Protein AF-A0A2H6MVQ4-F1 (afdb_monomer_lite)

Foldseek 3Di:
DCQVVVDPDRDPVVVCVVVVVVCVVPCPVVVVVVVVVVVVVVVVLVVVLVVLLVLLQVLLVVLLVVLVVVLVVLLPLDDDPDPVVLVVVVVVLVCCVPPVVVVSVVSLVVSVVSQVVSQVSCVVVVHDHDDHDPCSDNVNSVVSVVSSVVSNVVSVVSSVVSVD

Organism: NCBI:txid3147026

Secondary structure (DSSP, 8-state):
-HHHHS-SS--HHHHHHHHHHHHHHHTHHHHHHHHHHHHHHHHHHHHHHHHHHHHHHHHHHHHHHHHHHHHHHHH--PPPSSHHHHHHHHHHHHHIIIIIHHHHHHHHHHHHHHHHHHHHHHHHTTPPPP-PPTT-SHHHHHHHHHHHHHHHHHHHHHHHHH--

pLDDT: mean 84.38, std 9.06, range [50.84, 94.25]

Radius of gyration: 32.25 Å; chains: 1; bounding box: 61×27×100 Å

InterPro domains:
  IPR002017 Spectrin repeat [PF00435] (52-160)
  IPR036872 CH domain superfamily [G3DSA:1.10.418.10] (1-36)

Sequence (164 aa):
AEDIVGTARPDEKAIMTYVSSFYHAFSGAQKAETAANRICKMLAVNQENEQLMEDYEKLASDLLEWIRRTIPWLENRAPENTMQAMQQKLEDFRDYRRLHKPPKVQEKCQLEINFNTLQTKLRLSNRPAFMPSEGKMVSDINNAWSGLEQAEKGYEEWLLNDIR

Structure (mmCIF, N/CA/C/O backbone):
data_AF-A0A2H6MVQ4-F1
#
_entry.id   AF-A0A2H6MVQ4-F1
#
loop_
_atom_site.group_PDB
_atom_site.id
_atom_site.type_symbol
_atom_site.label_atom_id
_atom_site.label_alt_id
_atom_site.label_comp_id
_atom_site.label_asym_id
_atom_site.label_entity_id
_atom_site.label_seq_id
_atom_site.pdbx_PDB_ins_code
_atom_site.Cartn_x
_atom_site.Cartn_y
_atom_site.Cartn_z
_atom_site.occupancy
_atom_site.B_iso_or_equiv
_atom_site.auth_seq_id
_atom_site.auth_comp_id
_atom_site.auth_asym_id
_atom_site.auth_atom_id
_atom_site.pdbx_PDB_model_num
ATOM 1 N N . ALA A 1 1 ? 33.202 5.320 -59.888 1.00 55.53 1 ALA A N 1
ATOM 2 C CA . ALA A 1 1 ? 34.550 5.375 -59.279 1.00 55.53 1 ALA A CA 1
ATOM 3 C C . ALA A 1 1 ? 35.361 6.546 -59.835 1.00 55.53 1 ALA A C 1
ATOM 5 O O . ALA A 1 1 ? 36.023 7.219 -59.058 1.00 55.53 1 ALA A O 1
ATOM 6 N N . GLU A 1 2 ? 35.264 6.832 -61.138 1.00 50.84 2 GLU A N 1
ATOM 7 C CA . GLU A 1 2 ? 35.976 7.947 -61.786 1.00 50.84 2 GLU A CA 1
ATOM 8 C C . GLU A 1 2 ? 35.604 9.333 -61.228 1.00 50.84 2 GLU A C 1
ATOM 10 O O . GLU A 1 2 ? 36.494 10.146 -61.021 1.00 50.84 2 GLU A O 1
ATOM 15 N N . ASP A 1 3 ? 34.345 9.562 -60.839 1.00 56.78 3 ASP A N 1
ATOM 16 C CA . ASP A 1 3 ? 33.881 10.836 -60.248 1.00 56.78 3 ASP A CA 1
ATOM 17 C C . ASP A 1 3 ? 34.381 11.134 -58.820 1.00 56.78 3 ASP A C 1
ATOM 19 O O . ASP A 1 3 ? 34.200 12.244 -58.329 1.00 56.78 3 ASP A O 1
ATOM 23 N N . ILE A 1 4 ? 34.982 10.155 -58.132 1.00 58.06 4 ILE A N 1
ATOM 24 C CA . ILE A 1 4 ? 35.567 10.325 -56.785 1.00 58.06 4 ILE A CA 1
ATOM 25 C C . ILE A 1 4 ? 37.101 10.393 -56.862 1.00 58.06 4 ILE A C 1
ATOM 27 O O . ILE A 1 4 ? 37.739 10.984 -55.995 1.00 58.06 4 ILE A O 1
ATOM 31 N N . VAL A 1 5 ? 37.697 9.789 -57.897 1.00 59.06 5 VAL A N 1
ATOM 32 C CA . VAL A 1 5 ? 39.154 9.630 -58.055 1.00 59.06 5 VAL A CA 1
ATOM 33 C C . VAL A 1 5 ? 39.745 10.624 -59.071 1.00 59.06 5 VAL A C 1
ATOM 35 O O . VAL A 1 5 ? 40.923 10.955 -58.975 1.00 59.06 5 VAL A O 1
ATOM 38 N N . GLY A 1 6 ? 38.950 11.123 -60.025 1.00 59.56 6 GLY A N 1
ATOM 39 C CA . GLY A 1 6 ? 39.402 11.989 -61.126 1.00 59.56 6 GLY A CA 1
ATOM 40 C C . GLY A 1 6 ? 39.099 13.486 -60.978 1.00 59.56 6 GLY A C 1
ATOM 41 O O . GLY A 1 6 ? 39.541 14.280 -61.805 1.00 59.56 6 GLY A O 1
ATOM 42 N N . THR A 1 7 ? 38.366 13.904 -59.946 1.00 58.44 7 THR A N 1
ATOM 43 C CA . THR A 1 7 ? 37.946 15.298 -59.716 1.00 58.44 7 THR A CA 1
ATOM 44 C C . THR A 1 7 ? 38.678 15.898 -58.515 1.00 58.44 7 THR A C 1
ATOM 46 O O . THR A 1 7 ? 38.703 15.329 -57.429 1.00 58.44 7 THR A O 1
ATOM 49 N N . ALA A 1 8 ? 39.262 17.093 -58.678 1.00 60.09 8 ALA A N 1
ATOM 50 C CA . ALA A 1 8 ? 40.026 17.770 -57.618 1.00 60.09 8 ALA A CA 1
ATOM 51 C C . ALA A 1 8 ? 39.177 18.158 -56.385 1.00 60.09 8 ALA A C 1
ATOM 53 O O . ALA A 1 8 ? 39.720 18.411 -55.309 1.00 60.09 8 ALA A O 1
ATOM 54 N N . ARG A 1 9 ? 37.847 18.218 -56.542 1.00 65.94 9 ARG A N 1
ATOM 55 C CA . ARG A 1 9 ? 36.860 18.414 -55.474 1.00 65.94 9 ARG A CA 1
ATOM 56 C C . ARG A 1 9 ? 35.633 17.533 -55.740 1.00 65.94 9 ARG A C 1
ATOM 58 O O . ARG A 1 9 ? 34.732 17.976 -56.451 1.00 65.94 9 ARG A O 1
ATOM 65 N N . PRO A 1 10 ? 35.607 16.295 -55.232 1.00 70.56 10 PRO A N 1
ATOM 66 C CA . PRO A 1 10 ? 34.436 15.435 -55.347 1.00 70.56 10 PRO A CA 1
ATOM 67 C C . PRO A 1 10 ? 33.236 16.004 -54.569 1.00 70.56 10 PRO A C 1
ATOM 69 O O . PRO A 1 10 ? 33.410 16.707 -53.573 1.00 70.56 10 PRO A O 1
ATOM 72 N N . ASP A 1 11 ? 32.018 15.713 -55.040 1.00 80.88 11 ASP A N 1
ATOM 73 C CA . ASP A 1 11 ? 30.774 16.214 -54.439 1.00 80.88 11 ASP A CA 1
ATOM 74 C C . ASP A 1 11 ? 30.578 15.670 -53.014 1.00 80.88 11 ASP A C 1
ATOM 76 O O . ASP A 1 11 ? 30.519 14.461 -52.773 1.00 80.88 11 ASP A O 1
ATOM 80 N N . GLU A 1 12 ? 30.450 16.586 -52.057 1.00 78.62 12 GLU A N 1
ATOM 81 C CA . GLU A 1 12 ? 30.358 16.286 -50.628 1.00 78.62 12 GLU A CA 1
ATOM 82 C C . GLU A 1 12 ? 29.117 15.443 -50.303 1.00 78.62 12 GLU A C 1
ATOM 84 O O . GLU A 1 12 ? 29.179 14.541 -49.468 1.00 78.62 12 GLU A O 1
ATOM 89 N N . LYS A 1 13 ? 27.997 15.662 -51.008 1.00 80.12 13 LYS A N 1
ATOM 90 C CA . LYS A 1 13 ? 26.763 14.884 -50.807 1.00 80.12 13 LYS A CA 1
ATOM 91 C C . LYS A 1 13 ? 26.912 13.441 -51.286 1.00 80.12 13 LYS A C 1
ATOM 93 O O . LYS A 1 13 ? 26.459 12.525 -50.592 1.00 80.12 13 LYS A O 1
ATOM 98 N N . ALA A 1 14 ? 27.562 13.226 -52.429 1.00 77.00 14 ALA A N 1
ATOM 99 C CA . ALA A 1 14 ? 27.878 11.892 -52.931 1.00 77.00 14 ALA A CA 1
ATOM 100 C C . ALA A 1 14 ? 28.820 11.132 -51.979 1.00 77.00 14 ALA A C 1
ATOM 102 O O . ALA A 1 14 ? 28.555 9.972 -51.649 1.00 77.00 14 ALA A O 1
ATOM 103 N N . ILE A 1 15 ? 29.858 11.799 -51.456 1.00 81.44 15 ILE A N 1
ATOM 104 C CA . ILE A 1 15 ? 30.774 11.212 -50.463 1.00 81.44 15 ILE A CA 1
ATOM 105 C C . ILE A 1 15 ? 30.035 10.882 -49.162 1.00 81.44 15 ILE A C 1
ATOM 107 O O . ILE A 1 15 ? 30.135 9.757 -48.673 1.00 81.44 15 ILE A O 1
ATOM 111 N N . MET A 1 16 ? 29.250 11.816 -48.622 1.00 82.12 16 MET A N 1
ATOM 112 C CA . MET A 1 16 ? 28.501 11.621 -47.376 1.00 82.12 16 MET A CA 1
ATOM 113 C C . MET A 1 16 ? 27.498 10.472 -47.476 1.00 82.12 16 MET A C 1
ATOM 115 O O . MET A 1 16 ? 27.397 9.664 -46.556 1.00 82.12 16 MET A O 1
ATOM 119 N N . THR A 1 17 ? 26.792 10.353 -48.602 1.00 83.44 17 THR A N 1
ATOM 120 C CA . THR A 1 17 ? 25.827 9.266 -48.831 1.00 83.44 17 THR A CA 1
ATOM 121 C C . THR A 1 17 ? 26.525 7.908 -48.895 1.00 83.44 17 THR A C 1
ATOM 123 O O . THR A 1 17 ? 26.060 6.935 -48.294 1.00 83.44 17 THR A O 1
ATOM 126 N N . TYR A 1 18 ? 27.672 7.836 -49.573 1.00 81.75 18 TYR A N 1
ATOM 127 C CA . TYR A 1 18 ? 28.458 6.610 -49.684 1.00 81.75 18 TYR A CA 1
ATOM 128 C C . TYR A 1 18 ? 29.033 6.190 -48.323 1.00 81.75 18 TYR A C 1
ATOM 130 O O . TYR A 1 18 ? 28.803 5.068 -47.873 1.00 81.75 18 TYR A O 1
ATOM 138 N N . VAL A 1 19 ? 29.686 7.112 -47.608 1.00 82.88 19 VAL A N 1
ATOM 139 C CA . VAL A 1 19 ? 30.239 6.870 -46.263 1.00 82.88 19 VAL A CA 1
ATOM 140 C C . VAL A 1 19 ? 29.135 6.502 -45.263 1.00 82.88 19 VAL A C 1
ATOM 142 O O . VAL A 1 19 ? 29.306 5.573 -44.475 1.00 82.88 19 VAL A O 1
ATOM 145 N N . SER A 1 20 ? 27.971 7.157 -45.331 1.00 79.50 20 SER A N 1
ATOM 146 C CA . SER A 1 20 ? 26.799 6.836 -44.505 1.00 79.50 20 SER A CA 1
ATOM 147 C C . SER A 1 20 ? 26.250 5.435 -44.791 1.00 79.50 20 SER A C 1
ATOM 149 O O . SER A 1 20 ? 25.911 4.708 -43.857 1.00 79.50 20 SER A O 1
ATOM 151 N N . SER A 1 21 ? 26.240 5.007 -46.056 1.00 77.06 21 SER A N 1
ATOM 152 C CA . SER A 1 21 ? 25.810 3.659 -46.452 1.00 77.06 21 SER A CA 1
ATOM 153 C C . SER A 1 21 ? 26.736 2.579 -45.881 1.00 77.06 21 SER A C 1
ATOM 155 O O . SER A 1 21 ? 26.254 1.597 -45.314 1.00 77.06 21 SER A O 1
ATOM 157 N N . PHE A 1 22 ? 28.057 2.792 -45.927 1.00 76.75 22 PHE A N 1
ATOM 158 C CA . PHE A 1 22 ? 29.023 1.906 -45.265 1.00 76.75 22 PHE A CA 1
ATOM 159 C C . PHE A 1 22 ? 28.870 1.920 -43.744 1.00 76.75 22 PHE A C 1
ATOM 161 O O . PHE A 1 22 ? 28.856 0.859 -43.119 1.00 76.75 22 PHE A O 1
ATOM 168 N N . TYR A 1 23 ? 28.680 3.093 -43.135 1.00 79.69 23 TYR A N 1
ATOM 169 C CA . TYR A 1 23 ? 28.420 3.188 -41.700 1.00 79.69 23 TYR A CA 1
ATOM 170 C C . TYR A 1 23 ? 27.139 2.442 -41.315 1.00 79.69 23 TYR A C 1
ATOM 172 O O . TYR A 1 23 ? 27.118 1.739 -40.314 1.00 79.69 23 TYR A O 1
ATOM 180 N N . HIS A 1 24 ? 26.067 2.514 -42.103 1.00 78.69 24 HIS A N 1
ATOM 181 C CA . HIS A 1 24 ? 24.841 1.763 -41.843 1.00 78.69 24 HIS A CA 1
ATOM 182 C C . HIS A 1 24 ? 24.993 0.251 -42.028 1.00 78.69 24 HIS A C 1
ATOM 184 O O . HIS A 1 24 ? 24.382 -0.482 -41.249 1.00 78.69 24 HIS A O 1
ATOM 190 N N . ALA A 1 25 ? 25.819 -0.195 -42.979 1.00 73.25 25 ALA A N 1
ATOM 191 C CA . ALA A 1 25 ? 26.142 -1.605 -43.181 1.00 73.25 25 ALA A CA 1
ATOM 192 C C . ALA A 1 25 ? 26.990 -2.183 -42.030 1.00 73.25 25 ALA A C 1
ATOM 194 O O . ALA A 1 25 ? 26.740 -3.301 -41.587 1.00 73.25 25 ALA A O 1
ATOM 195 N N . PHE A 1 26 ? 27.942 -1.410 -41.492 1.00 72.12 26 PHE A N 1
ATOM 196 C CA . PHE A 1 26 ? 28.845 -1.866 -40.427 1.00 72.12 26 PHE A CA 1
ATOM 197 C C . PHE A 1 26 ? 28.363 -1.558 -38.998 1.00 72.12 26 PHE A C 1
ATOM 199 O O . PHE A 1 26 ? 28.704 -2.283 -38.067 1.00 72.12 26 PHE A O 1
ATOM 206 N N . SER A 1 27 ? 27.510 -0.547 -38.794 1.00 80.19 27 SER A N 1
ATOM 207 C CA . SER A 1 27 ? 26.928 -0.210 -37.477 1.00 80.19 27 SER A CA 1
ATOM 208 C C . SER A 1 27 ? 25.804 -1.151 -37.037 1.00 80.19 27 SER A C 1
ATOM 210 O O . SER A 1 27 ? 25.205 -0.925 -35.987 1.00 80.19 27 SER A O 1
ATOM 212 N N . GLY A 1 28 ? 25.504 -2.210 -37.799 1.00 76.44 28 GLY A N 1
ATOM 213 C CA . GLY A 1 28 ? 24.471 -3.192 -37.454 1.00 76.44 28 GLY A CA 1
ATOM 214 C C . GLY A 1 28 ? 24.646 -3.764 -36.043 1.00 76.44 28 GLY A C 1
ATOM 215 O O . GLY A 1 28 ? 23.686 -3.784 -35.275 1.00 76.44 28 GLY A O 1
ATOM 216 N N . ALA A 1 29 ? 25.881 -4.115 -35.664 1.00 76.19 29 ALA A N 1
ATOM 217 C CA . ALA A 1 29 ? 26.202 -4.596 -34.318 1.00 76.19 29 ALA A CA 1
ATOM 218 C C . ALA A 1 29 ? 25.943 -3.530 -33.235 1.00 76.19 29 ALA A C 1
ATOM 220 O O . ALA A 1 29 ? 25.274 -3.810 -32.245 1.00 76.19 29 ALA A O 1
ATOM 221 N N . GLN A 1 30 ? 26.374 -2.283 -33.457 1.00 81.69 30 GLN A N 1
ATOM 222 C CA . GLN A 1 30 ? 26.174 -1.174 -32.513 1.00 81.69 30 GLN A CA 1
ATOM 223 C C . GLN A 1 30 ? 24.690 -0.787 -32.363 1.00 81.69 30 GLN A C 1
ATOM 225 O O . GLN A 1 30 ? 24.217 -0.463 -31.269 1.00 81.69 30 GLN A O 1
ATOM 230 N N . LYS A 1 31 ? 23.922 -0.837 -33.459 1.00 82.88 31 LYS A N 1
ATOM 231 C CA . LYS A 1 31 ? 22.467 -0.624 -33.453 1.00 82.88 31 LYS A CA 1
ATOM 232 C C . LYS A 1 31 ? 21.753 -1.736 -32.684 1.00 82.88 31 LYS A C 1
ATOM 234 O O . LYS A 1 31 ? 20.880 -1.429 -31.873 1.00 82.88 31 LYS A O 1
ATOM 239 N N . ALA A 1 32 ? 22.139 -2.995 -32.907 1.00 83.75 32 ALA A N 1
ATOM 240 C CA . ALA A 1 32 ? 21.598 -4.144 -32.185 1.00 83.75 32 ALA A CA 1
ATOM 241 C 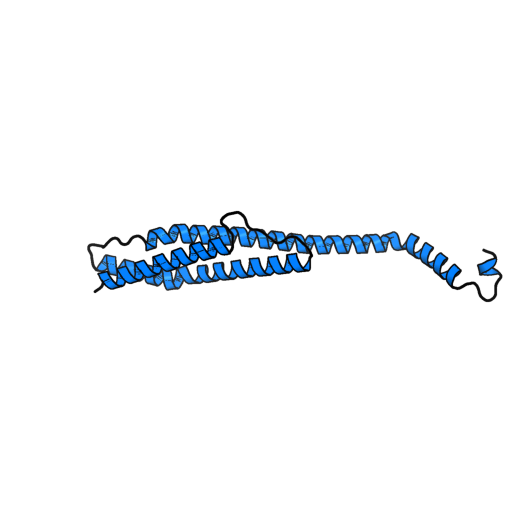C . ALA A 1 32 ? 21.898 -4.056 -30.682 1.00 83.75 32 ALA A C 1
ATOM 243 O O . ALA A 1 32 ? 20.992 -4.212 -29.869 1.00 83.75 32 ALA A O 1
ATOM 244 N N . GLU A 1 33 ? 23.128 -3.704 -30.308 1.00 86.25 33 GLU A N 1
ATOM 245 C CA . GLU A 1 33 ? 23.527 -3.495 -28.914 1.00 86.25 33 GLU A CA 1
ATOM 246 C C . GLU A 1 33 ? 22.734 -2.356 -28.252 1.00 86.25 33 GLU A C 1
ATOM 248 O O . GLU A 1 33 ? 22.209 -2.502 -27.149 1.00 86.25 33 GLU A O 1
ATOM 253 N N . THR A 1 34 ? 22.570 -1.223 -28.941 1.00 87.25 34 THR A N 1
ATOM 254 C CA . THR A 1 34 ? 21.785 -0.091 -28.422 1.00 87.25 34 THR A CA 1
ATOM 255 C C . THR A 1 34 ? 20.314 -0.467 -28.233 1.00 87.25 34 THR A C 1
ATOM 257 O O . THR A 1 34 ? 19.696 -0.073 -27.241 1.00 87.25 34 THR A O 1
ATOM 260 N N . ALA A 1 35 ? 19.742 -1.231 -29.167 1.00 87.00 35 ALA A N 1
ATOM 261 C CA . ALA A 1 35 ? 18.379 -1.738 -29.058 1.00 87.00 35 ALA A CA 1
ATOM 262 C C . ALA A 1 35 ? 18.235 -2.717 -27.882 1.00 87.00 35 ALA A C 1
ATOM 264 O O . ALA A 1 35 ? 17.329 -2.547 -27.068 1.00 87.00 35 ALA A O 1
ATOM 265 N N . ALA A 1 36 ? 19.164 -3.665 -27.731 1.00 89.38 36 ALA A N 1
ATOM 266 C CA . ALA A 1 36 ? 19.192 -4.603 -26.611 1.00 89.38 36 ALA A CA 1
ATOM 267 C C . ALA A 1 36 ? 19.280 -3.870 -25.263 1.00 89.38 36 ALA A C 1
ATOM 269 O O . ALA A 1 36 ? 18.473 -4.114 -24.370 1.00 89.38 36 ALA A O 1
ATOM 270 N N . ASN A 1 37 ? 20.169 -2.880 -25.143 1.00 91.31 37 ASN A N 1
ATOM 271 C CA . ASN A 1 37 ? 20.300 -2.063 -23.936 1.00 91.31 37 ASN A CA 1
ATOM 272 C C . ASN A 1 37 ? 19.019 -1.285 -23.599 1.00 91.31 37 ASN A C 1
ATOM 274 O O . ASN A 1 37 ? 18.676 -1.127 -22.426 1.00 91.31 37 ASN A O 1
ATOM 278 N N . ARG A 1 38 ? 18.288 -0.796 -24.609 1.00 90.75 38 ARG A N 1
ATOM 279 C CA . ARG A 1 38 ? 16.981 -0.151 -24.401 1.00 90.75 38 ARG A CA 1
ATOM 280 C C . ARG A 1 38 ? 15.938 -1.145 -23.897 1.00 90.75 38 ARG A C 1
ATOM 282 O O . ARG A 1 38 ? 15.216 -0.814 -22.959 1.00 90.75 38 ARG A O 1
ATOM 289 N N . ILE A 1 39 ? 15.895 -2.345 -24.474 1.00 89.81 39 ILE A N 1
ATOM 290 C CA . ILE A 1 39 ? 14.988 -3.418 -24.047 1.00 89.81 39 ILE A CA 1
ATOM 291 C C . ILE A 1 39 ? 15.277 -3.808 -22.595 1.00 89.81 39 ILE A C 1
ATOM 293 O O . ILE A 1 39 ? 14.356 -3.803 -21.784 1.00 89.81 39 ILE A O 1
ATOM 297 N N . CYS A 1 40 ? 16.541 -4.046 -22.231 1.00 91.19 40 CYS A N 1
ATOM 298 C CA . CYS A 1 40 ? 16.922 -4.398 -20.861 1.00 91.19 40 CYS A CA 1
ATOM 299 C C . CYS A 1 40 ? 16.498 -3.329 -19.843 1.00 91.19 40 CYS A C 1
ATOM 301 O O . CYS A 1 40 ? 15.955 -3.660 -18.792 1.00 91.19 40 CYS A O 1
ATOM 303 N N . LYS A 1 41 ? 16.682 -2.040 -20.162 1.00 88.75 41 LYS A N 1
ATOM 304 C CA . LYS A 1 41 ? 16.235 -0.940 -19.288 1.00 88.75 41 LYS A CA 1
ATOM 305 C C . LYS A 1 41 ? 14.717 -0.909 -19.126 1.00 88.75 41 LYS A C 1
ATOM 307 O O . LYS A 1 41 ? 14.226 -0.715 -18.019 1.00 88.75 41 LYS A O 1
ATOM 312 N N . MET A 1 42 ? 13.971 -1.097 -20.216 1.00 85.50 42 MET A N 1
ATOM 313 C CA . MET A 1 42 ? 12.509 -1.146 -20.154 1.00 85.50 42 MET A CA 1
ATOM 314 C C . MET A 1 42 ? 12.002 -2.354 -19.366 1.00 85.50 42 MET A C 1
ATOM 316 O O . MET A 1 42 ? 11.026 -2.222 -18.631 1.00 85.50 42 MET A O 1
ATOM 320 N N . LEU A 1 43 ? 12.666 -3.503 -19.501 1.00 88.25 43 LEU A N 1
ATOM 321 C CA . LEU A 1 43 ? 12.339 -4.713 -18.755 1.00 88.25 43 LEU A CA 1
ATOM 322 C C . LEU A 1 43 ? 12.555 -4.508 -17.252 1.00 88.25 43 LEU A C 1
ATOM 324 O O . LEU A 1 43 ? 11.659 -4.816 -16.475 1.00 88.25 43 LEU A O 1
ATOM 328 N N . ALA A 1 44 ? 13.682 -3.910 -16.851 1.00 88.94 44 ALA A N 1
ATOM 329 C CA . ALA A 1 44 ? 13.964 -3.613 -15.446 1.00 88.94 44 ALA A CA 1
ATOM 330 C C . ALA A 1 44 ? 12.881 -2.720 -14.816 1.00 88.94 44 ALA A C 1
ATOM 332 O O . ALA A 1 44 ? 12.346 -3.040 -13.759 1.00 88.94 44 ALA A O 1
ATOM 333 N N . VAL A 1 45 ? 12.480 -1.644 -15.506 1.00 87.25 45 VAL A N 1
ATOM 334 C CA . VAL A 1 45 ? 11.393 -0.762 -15.041 1.00 87.25 45 VAL A CA 1
ATOM 335 C C . VAL A 1 45 ? 10.061 -1.509 -14.943 1.00 87.25 45 VAL A C 1
ATOM 337 O O . VAL A 1 45 ? 9.275 -1.263 -14.031 1.00 87.25 45 VAL A O 1
ATOM 340 N N . ASN A 1 46 ? 9.779 -2.417 -15.879 1.00 86.12 46 ASN A N 1
ATOM 341 C CA . ASN A 1 46 ? 8.556 -3.210 -15.836 1.00 86.12 46 ASN A CA 1
ATOM 342 C C . ASN A 1 46 ? 8.546 -4.159 -14.635 1.00 86.12 46 ASN A C 1
ATOM 344 O O . ASN A 1 46 ? 7.520 -4.247 -13.969 1.00 86.12 46 ASN A O 1
ATOM 348 N N . GLN A 1 47 ? 9.670 -4.809 -14.351 1.00 89.31 47 GLN A N 1
ATOM 349 C CA . GLN A 1 47 ? 9.807 -5.716 -13.219 1.00 89.31 47 GLN A CA 1
ATOM 350 C C . GLN A 1 47 ? 9.671 -4.976 -11.881 1.00 89.31 47 GLN A C 1
ATOM 352 O O . GLN A 1 47 ? 8.989 -5.450 -10.979 1.00 89.31 47 GLN A O 1
ATOM 357 N N . GLU A 1 48 ? 10.235 -3.768 -11.763 1.00 89.25 48 GLU A N 1
ATOM 358 C CA . GLU A 1 48 ? 10.005 -2.910 -10.593 1.00 89.25 48 GLU A CA 1
ATOM 359 C C . GLU A 1 48 ? 8.529 -2.540 -10.415 1.00 89.25 48 GLU A C 1
ATOM 361 O O . GLU A 1 48 ? 8.036 -2.477 -9.291 1.00 89.25 48 GLU A O 1
ATOM 366 N N . ASN A 1 49 ? 7.820 -2.257 -11.512 1.00 88.12 49 ASN A N 1
ATOM 367 C CA . ASN A 1 49 ? 6.395 -1.944 -11.441 1.00 88.12 49 ASN A CA 1
ATOM 368 C C . ASN A 1 49 ? 5.587 -3.168 -10.996 1.00 88.12 49 ASN A C 1
ATOM 370 O O . ASN A 1 49 ? 4.701 -3.018 -10.166 1.00 88.12 49 ASN A O 1
ATOM 374 N N . GLU A 1 50 ? 5.906 -4.359 -11.501 1.00 88.88 50 GLU A N 1
ATOM 375 C CA . GLU A 1 50 ? 5.264 -5.609 -11.075 1.00 88.88 50 GLU A CA 1
ATOM 376 C C . GLU A 1 50 ? 5.482 -5.863 -9.580 1.00 88.88 50 GLU A C 1
ATOM 378 O O . GLU A 1 50 ? 4.513 -6.094 -8.861 1.00 88.88 50 GLU A O 1
ATOM 383 N N . GLN A 1 51 ? 6.708 -5.682 -9.078 1.00 90.56 51 GLN A N 1
ATOM 384 C CA . GLN A 1 51 ? 6.988 -5.797 -7.645 1.00 90.56 51 GLN A CA 1
ATOM 385 C C . GLN A 1 51 ? 6.171 -4.797 -6.815 1.00 90.56 51 GLN A C 1
ATOM 387 O O . GLN A 1 51 ? 5.571 -5.160 -5.809 1.00 90.56 51 GLN A O 1
ATOM 392 N N . LEU A 1 52 ? 6.103 -3.535 -7.247 1.00 89.00 52 LEU A N 1
ATOM 393 C CA . LEU A 1 52 ? 5.308 -2.512 -6.562 1.00 89.00 52 LEU A CA 1
ATOM 394 C C . LEU A 1 52 ? 3.803 -2.827 -6.581 1.00 89.00 52 LEU A C 1
ATOM 396 O O . LEU A 1 52 ? 3.100 -2.489 -5.627 1.00 89.00 52 LEU A O 1
ATOM 400 N N . MET A 1 53 ? 3.302 -3.457 -7.649 1.00 88.50 53 MET A N 1
ATOM 401 C CA . MET A 1 53 ? 1.915 -3.925 -7.734 1.00 88.50 53 MET A CA 1
ATOM 402 C C . MET A 1 53 ? 1.657 -5.058 -6.737 1.00 88.50 53 MET A C 1
ATOM 404 O O . MET A 1 53 ? 0.657 -5.012 -6.022 1.00 88.50 53 MET A O 1
ATOM 408 N N . GLU A 1 54 ? 2.559 -6.037 -6.649 1.00 90.69 54 GLU A N 1
ATOM 409 C CA . GLU A 1 54 ? 2.472 -7.138 -5.682 1.00 90.69 54 GLU A CA 1
ATOM 410 C C . GLU A 1 54 ? 2.544 -6.639 -4.234 1.00 90.69 54 GLU A C 1
ATOM 412 O O . GLU A 1 54 ? 1.728 -7.034 -3.398 1.00 90.69 54 GLU A O 1
ATOM 417 N N . ASP A 1 55 ? 3.467 -5.722 -3.940 1.00 90.81 55 ASP A N 1
ATOM 418 C CA . ASP A 1 55 ? 3.609 -5.123 -2.613 1.00 90.81 55 ASP A CA 1
ATOM 419 C C . ASP A 1 55 ? 2.340 -4.355 -2.219 1.00 90.81 55 ASP A C 1
ATOM 421 O O . ASP A 1 55 ? 1.870 -4.469 -1.085 1.00 90.81 55 ASP A O 1
ATOM 425 N N . TYR A 1 56 ? 1.749 -3.602 -3.156 1.00 90.75 56 TYR A N 1
ATOM 426 C CA . TYR A 1 56 ? 0.464 -2.933 -2.948 1.00 90.75 56 TYR A CA 1
ATOM 427 C C . TYR A 1 56 ? -0.653 -3.945 -2.659 1.00 90.75 56 TYR A C 1
ATOM 429 O O . TYR A 1 56 ? -1.381 -3.795 -1.680 1.00 90.75 56 TYR A O 1
ATOM 437 N N . GLU A 1 57 ? -0.789 -4.981 -3.489 1.00 89.69 57 GLU A N 1
ATOM 438 C CA . GLU A 1 57 ? -1.811 -6.028 -3.362 1.00 89.69 57 GLU A CA 1
ATOM 439 C C . GLU A 1 57 ? -1.732 -6.747 -2.012 1.00 89.69 57 GLU A C 1
ATOM 441 O O . GLU A 1 57 ? -2.760 -6.992 -1.368 1.00 89.69 57 GLU A O 1
ATOM 446 N N . LYS A 1 58 ? -0.513 -7.071 -1.576 1.00 91.56 58 LYS A N 1
ATOM 447 C CA . LYS A 1 58 ? -0.251 -7.743 -0.306 1.00 91.56 58 LYS A CA 1
ATOM 448 C C . LYS A 1 58 ? -0.582 -6.841 0.878 1.00 91.56 58 LYS A C 1
ATOM 450 O O . LYS A 1 58 ? -1.395 -7.227 1.713 1.00 91.56 58 LYS A O 1
ATOM 455 N N . LEU A 1 59 ? -0.045 -5.617 0.900 1.00 92.31 59 LEU A N 1
ATOM 456 C CA . LEU A 1 59 ? -0.332 -4.639 1.955 1.00 92.31 59 LEU A CA 1
ATOM 457 C C . LEU A 1 59 ? -1.829 -4.325 2.051 1.00 92.31 59 LEU A C 1
ATOM 459 O O . LEU A 1 59 ? -2.372 -4.255 3.151 1.00 92.31 59 LEU A O 1
ATOM 463 N N . ALA A 1 60 ? -2.512 -4.178 0.912 1.00 91.94 60 ALA A N 1
ATOM 464 C CA . ALA A 1 60 ? -3.953 -3.953 0.871 1.00 91.94 60 ALA A CA 1
ATOM 465 C C . ALA A 1 60 ? -4.717 -5.107 1.525 1.00 91.94 60 ALA A C 1
ATOM 467 O O . ALA A 1 60 ? -5.621 -4.879 2.327 1.00 91.94 60 ALA A O 1
ATOM 468 N N . SER A 1 61 ? -4.347 -6.344 1.187 1.00 92.50 61 SER A N 1
ATOM 469 C CA . SER A 1 61 ? -5.008 -7.548 1.699 1.00 92.50 61 SER A CA 1
ATOM 470 C C . SER A 1 61 ? -4.807 -7.687 3.207 1.00 92.50 61 SER A C 1
ATOM 472 O O . SER A 1 61 ? -5.790 -7.823 3.933 1.00 92.50 61 SER A O 1
ATOM 474 N N . ASP A 1 62 ? -3.564 -7.553 3.674 1.00 93.25 62 ASP A N 1
ATOM 475 C CA . ASP A 1 62 ? -3.204 -7.662 5.091 1.00 93.25 62 ASP A CA 1
ATOM 476 C C . ASP A 1 62 ? -3.894 -6.573 5.933 1.00 93.25 62 ASP A C 1
ATOM 478 O O . ASP A 1 62 ? -4.406 -6.839 7.027 1.00 93.25 62 ASP A O 1
ATOM 482 N N . LEU A 1 63 ? -3.953 -5.339 5.417 1.00 93.06 63 LEU A N 1
ATOM 483 C CA . LEU A 1 63 ? -4.609 -4.218 6.087 1.00 93.06 63 LEU A CA 1
ATOM 484 C C . LEU A 1 63 ? -6.128 -4.418 6.163 1.00 93.06 63 LEU A C 1
ATOM 486 O O . LEU A 1 63 ? -6.718 -4.241 7.229 1.00 93.06 63 LEU A O 1
ATOM 490 N N . LEU A 1 64 ? -6.767 -4.813 5.058 1.00 92.25 64 LEU A N 1
ATOM 491 C CA . LEU A 1 64 ? -8.209 -5.069 5.017 1.00 92.25 64 LEU A CA 1
ATOM 492 C C . LEU A 1 64 ? -8.607 -6.249 5.908 1.00 92.25 64 LEU A C 1
ATOM 494 O O . LEU A 1 64 ? -9.627 -6.176 6.594 1.00 92.25 64 LEU A O 1
ATOM 498 N N . GLU A 1 65 ? -7.815 -7.320 5.933 1.00 93.38 65 GLU A N 1
ATOM 499 C CA . GLU A 1 65 ? -8.039 -8.457 6.827 1.00 93.38 65 GLU A CA 1
ATOM 500 C C . GLU A 1 65 ? -7.931 -8.033 8.296 1.00 93.38 65 GLU A C 1
ATOM 502 O O . GLU A 1 65 ? -8.808 -8.348 9.108 1.00 93.38 65 GLU A O 1
ATOM 507 N N . TRP A 1 66 ? -6.906 -7.247 8.636 1.00 94.25 66 TRP A N 1
ATOM 508 C CA . TRP A 1 66 ? -6.747 -6.714 9.983 1.00 94.25 66 TRP A CA 1
ATOM 509 C C . TRP A 1 66 ? -7.919 -5.818 10.399 1.00 94.25 66 TRP A C 1
ATOM 511 O O . TRP A 1 66 ? -8.436 -5.980 11.507 1.00 94.25 66 TRP A O 1
ATOM 521 N N . ILE A 1 67 ? -8.390 -4.926 9.519 1.00 91.94 67 ILE A N 1
ATOM 522 C CA . ILE A 1 67 ? -9.574 -4.091 9.776 1.00 91.94 67 ILE A CA 1
ATOM 523 C C . ILE A 1 67 ? -10.800 -4.978 10.030 1.00 91.94 67 ILE A C 1
ATOM 525 O O . ILE A 1 67 ? -11.474 -4.818 11.048 1.00 91.94 67 ILE A O 1
ATOM 529 N N . ARG A 1 68 ? -11.060 -5.961 9.155 1.00 91.50 68 ARG A N 1
ATOM 530 C CA . ARG A 1 68 ? -12.202 -6.886 9.278 1.00 91.50 68 ARG A CA 1
ATOM 531 C C . ARG A 1 68 ? -12.178 -7.690 10.576 1.00 91.50 68 ARG A C 1
ATOM 533 O O . ARG A 1 68 ? -13.239 -7.980 11.117 1.00 91.50 68 ARG A O 1
ATOM 540 N N . ARG A 1 69 ? -10.995 -8.040 11.087 1.00 92.19 69 ARG A N 1
ATOM 541 C CA . ARG A 1 69 ? -10.839 -8.734 12.375 1.00 92.19 69 ARG A CA 1
ATOM 542 C C . ARG A 1 69 ? -10.993 -7.799 13.577 1.00 92.19 69 ARG A C 1
ATOM 544 O O . ARG A 1 69 ? -11.460 -8.230 14.627 1.00 92.19 69 ARG A O 1
ATOM 551 N N . THR A 1 70 ? -10.587 -6.540 13.436 1.00 89.88 70 THR A N 1
ATOM 552 C CA . THR A 1 70 ? -10.556 -5.567 14.538 1.00 89.88 70 THR A CA 1
ATOM 553 C C . THR A 1 70 ? -11.924 -4.928 14.785 1.00 89.88 70 THR A C 1
ATOM 555 O O . THR A 1 70 ? -12.280 -4.710 15.940 1.00 89.88 70 THR A O 1
ATOM 558 N N . ILE A 1 71 ? -12.728 -4.693 13.739 1.00 90.94 71 ILE A N 1
ATOM 559 C CA . ILE A 1 71 ? -14.074 -4.105 13.878 1.00 90.94 71 ILE A CA 1
ATOM 560 C C . ILE A 1 71 ? -14.960 -4.906 14.854 1.00 90.94 71 ILE A C 1
ATOM 562 O O . ILE A 1 71 ? -15.426 -4.305 15.817 1.00 90.94 71 ILE A O 1
ATOM 566 N N . PRO A 1 72 ? -15.134 -6.240 14.729 1.00 90.56 72 PRO A N 1
ATOM 567 C CA . PRO A 1 72 ? -15.950 -7.010 15.673 1.00 90.56 72 PRO A CA 1
ATOM 568 C C . PRO A 1 72 ? -15.431 -6.968 17.114 1.00 90.56 72 PRO A C 1
ATOM 570 O O . PRO A 1 72 ? -16.214 -7.037 18.058 1.00 90.56 72 PRO A O 1
ATOM 573 N N . TRP A 1 73 ? -14.112 -6.854 17.300 1.00 88.75 73 TRP A N 1
ATOM 574 C CA . TRP A 1 73 ? -13.515 -6.717 18.628 1.00 88.75 73 TRP A CA 1
ATOM 575 C C . TRP A 1 73 ? -13.858 -5.362 19.267 1.00 88.75 73 TRP A C 1
ATOM 577 O O . TRP A 1 73 ? -14.183 -5.325 20.450 1.00 88.75 73 TRP A O 1
ATOM 587 N N . LEU A 1 74 ? -13.873 -4.278 18.481 1.00 85.75 74 LEU A N 1
ATOM 588 C CA . LEU A 1 74 ? -14.294 -2.937 18.916 1.00 85.75 74 LEU A CA 1
ATOM 589 C C . LEU A 1 74 ? -15.819 -2.798 19.060 1.00 85.75 74 LEU A C 1
ATOM 591 O O . LEU A 1 74 ? -16.311 -2.004 19.857 1.00 85.75 74 LEU A O 1
ATOM 595 N N . GLU A 1 75 ? -16.599 -3.551 18.288 1.00 85.81 75 GLU A N 1
ATOM 596 C CA . GLU A 1 75 ? -18.062 -3.563 18.401 1.00 85.81 75 GLU A CA 1
ATOM 597 C C . GLU A 1 75 ? -18.564 -4.426 19.564 1.00 85.81 75 GLU A C 1
ATOM 599 O O . GLU A 1 75 ? -19.716 -4.282 19.980 1.00 85.81 75 GLU A O 1
ATOM 604 N N . ASN A 1 76 ? -17.709 -5.278 20.136 1.00 83.75 76 ASN A N 1
ATOM 605 C CA . ASN A 1 76 ? -18.041 -6.095 21.296 1.00 83.75 76 ASN A CA 1
ATOM 606 C C . ASN A 1 76 ? -18.124 -5.252 22.584 1.00 83.75 76 ASN A C 1
ATOM 608 O O . ASN A 1 76 ? -17.207 -5.223 23.405 1.00 83.75 76 ASN A O 1
ATOM 612 N N . ARG A 1 77 ? -19.262 -4.577 22.753 1.00 77.25 77 ARG A N 1
ATOM 613 C CA . ARG A 1 77 ? -19.618 -3.720 23.896 1.00 77.25 77 ARG A CA 1
ATOM 614 C C . ARG A 1 77 ? -20.381 -4.500 24.968 1.00 77.25 77 ARG A C 1
ATOM 616 O O . ARG A 1 77 ? -21.469 -4.103 25.384 1.00 77.25 77 ARG A O 1
ATOM 623 N N . ALA A 1 78 ? -19.860 -5.660 25.350 1.00 74.88 78 ALA A N 1
ATOM 624 C CA . ALA A 1 78 ? -20.453 -6.460 26.413 1.00 74.88 78 ALA A CA 1
ATOM 625 C C . ALA A 1 78 ? -20.056 -5.877 27.784 1.00 74.88 78 ALA A C 1
ATOM 627 O O . ALA A 1 78 ? -18.856 -5.803 28.063 1.00 74.88 78 ALA A O 1
ATOM 628 N N . PRO A 1 79 ? -21.017 -5.466 28.636 1.00 67.75 79 PRO A N 1
ATOM 629 C CA . PRO A 1 79 ? -20.712 -5.058 30.002 1.00 67.75 79 PRO A CA 1
ATOM 630 C C . PRO A 1 79 ? -20.185 -6.263 30.781 1.00 67.75 79 PRO A C 1
ATOM 632 O O . PRO A 1 79 ? -20.807 -7.327 30.813 1.00 67.75 79 PRO A O 1
ATOM 635 N N . GLU A 1 80 ? -19.016 -6.097 31.390 1.00 73.75 80 GLU A N 1
ATOM 636 C CA . GLU A 1 80 ? -18.399 -7.123 32.222 1.00 73.75 80 GLU A CA 1
ATOM 637 C C . GLU A 1 80 ? -18.861 -6.947 33.672 1.00 73.75 80 GLU A C 1
ATOM 639 O O . GLU A 1 80 ? -18.840 -5.849 34.222 1.00 73.75 80 GLU A O 1
ATOM 644 N N . ASN A 1 81 ? -19.230 -8.040 34.341 1.00 70.44 81 ASN A N 1
ATOM 645 C CA . ASN A 1 81 ? -19.797 -7.993 35.698 1.00 70.44 81 ASN A CA 1
ATOM 646 C C . ASN A 1 81 ? -18.771 -7.647 36.798 1.00 70.44 81 ASN A C 1
ATOM 648 O O . ASN A 1 81 ? -19.094 -7.686 37.984 1.00 70.44 81 ASN A O 1
ATOM 652 N N . THR A 1 82 ? -17.507 -7.389 36.453 1.00 79.81 82 THR A N 1
ATOM 653 C CA . THR A 1 82 ? -16.425 -7.184 37.426 1.00 79.81 82 THR A CA 1
ATOM 654 C C . THR A 1 82 ? -15.546 -6.003 37.028 1.00 79.81 82 THR A C 1
ATOM 656 O O . THR A 1 82 ? -15.015 -5.956 35.922 1.00 79.81 82 THR A O 1
ATOM 659 N N . MET A 1 83 ? -15.305 -5.092 37.975 1.00 77.69 83 MET A N 1
ATOM 660 C CA . MET A 1 83 ? -14.448 -3.907 37.800 1.00 77.69 83 MET A CA 1
ATOM 661 C C . MET A 1 83 ? -13.036 -4.251 37.286 1.00 77.69 83 MET A C 1
ATOM 663 O O . MET A 1 83 ? -12.460 -3.504 36.501 1.00 77.69 83 MET A O 1
ATOM 667 N N . GLN A 1 84 ? -12.489 -5.406 37.678 1.00 81.69 84 GLN A N 1
ATOM 668 C CA . GLN A 1 84 ? -11.193 -5.896 37.199 1.00 81.69 84 GLN A CA 1
ATOM 669 C C . GLN A 1 84 ? -11.211 -6.261 35.703 1.00 81.69 84 GLN A C 1
ATOM 671 O O . GLN A 1 84 ? -10.261 -5.960 34.987 1.00 81.69 84 GLN A O 1
ATOM 676 N N . ALA A 1 85 ? -12.297 -6.865 35.210 1.00 82.44 85 ALA A N 1
ATOM 677 C CA . ALA A 1 85 ? -12.445 -7.194 33.790 1.00 82.44 85 ALA A CA 1
ATOM 678 C C . ALA A 1 85 ? -12.578 -5.923 32.937 1.00 82.44 85 ALA A C 1
ATOM 680 O O . ALA A 1 85 ? -12.015 -5.828 31.849 1.00 82.44 85 ALA A O 1
ATOM 681 N N . MET A 1 86 ? -13.240 -4.902 33.477 1.00 80.62 86 MET A N 1
ATOM 682 C CA . MET A 1 86 ? -13.344 -3.590 32.847 1.00 80.62 86 MET A CA 1
ATOM 683 C C . MET A 1 86 ? -12.000 -2.848 32.779 1.00 80.62 86 MET A C 1
ATOM 685 O O . MET A 1 86 ? -11.672 -2.248 31.756 1.00 80.62 86 MET A O 1
ATOM 689 N N . GLN A 1 87 ? -11.187 -2.927 33.839 1.00 81.31 87 GLN A N 1
ATOM 690 C CA . GLN A 1 87 ? -9.814 -2.409 33.827 1.00 81.31 87 GLN A CA 1
ATOM 691 C C . GLN A 1 87 ? -8.957 -3.113 32.769 1.00 81.31 87 GLN A C 1
ATOM 693 O O . GLN A 1 87 ? -8.268 -2.430 32.014 1.00 81.31 87 GLN A O 1
ATOM 698 N N . GLN A 1 88 ? -9.068 -4.441 32.650 1.00 85.75 88 GLN A N 1
ATOM 699 C CA . GLN A 1 88 ? -8.365 -5.205 31.617 1.00 85.75 88 GLN A CA 1
ATOM 700 C C . GLN A 1 88 ? -8.756 -4.743 30.205 1.00 85.75 88 GLN A C 1
ATOM 702 O O . GLN A 1 88 ? -7.884 -4.464 29.391 1.00 85.75 88 GLN A O 1
ATOM 707 N N . LYS A 1 89 ? -10.054 -4.559 29.925 1.00 84.00 89 LYS A N 1
ATOM 708 C CA . LYS A 1 89 ? -10.538 -4.040 28.629 1.00 84.00 89 LYS A CA 1
ATOM 709 C C . LYS A 1 89 ? -9.965 -2.663 28.289 1.00 84.00 89 LYS A C 1
ATOM 711 O O . LYS A 1 89 ? -9.713 -2.366 27.119 1.00 84.00 89 LYS A O 1
ATOM 716 N N . LEU A 1 90 ? -9.777 -1.811 29.296 1.00 84.75 90 LEU A N 1
ATOM 717 C CA . LEU A 1 90 ? -9.191 -0.486 29.123 1.00 84.75 90 LEU A CA 1
ATOM 718 C C . LEU A 1 90 ? -7.682 -0.559 28.853 1.00 84.75 90 LEU A C 1
ATOM 720 O O . LEU A 1 90 ? -7.184 0.206 28.024 1.00 84.75 90 LEU A O 1
ATOM 724 N N . GLU A 1 91 ? -6.961 -1.465 29.515 1.00 88.12 91 GLU A N 1
ATOM 725 C CA . GLU A 1 91 ? -5.550 -1.741 29.217 1.00 88.12 91 GLU A CA 1
ATOM 726 C C . GLU A 1 91 ? -5.376 -2.310 27.808 1.00 88.12 91 GLU A C 1
ATOM 728 O O . GLU A 1 91 ? -4.615 -1.740 27.027 1.00 88.12 91 GLU A O 1
ATOM 733 N N . ASP A 1 92 ? -6.172 -3.312 27.426 1.00 88.62 92 ASP A N 1
ATOM 734 C CA . ASP A 1 92 ? -6.159 -3.893 26.080 1.00 88.62 92 ASP A CA 1
ATOM 735 C C . ASP A 1 92 ? -6.399 -2.813 25.006 1.00 88.62 92 ASP A C 1
ATOM 737 O O . ASP A 1 92 ? -5.742 -2.784 23.963 1.00 88.62 92 ASP A O 1
ATOM 741 N N . PHE A 1 93 ? -7.309 -1.864 25.266 1.00 87.62 93 PHE A N 1
ATOM 742 C CA . PHE A 1 93 ? -7.576 -0.747 24.355 1.00 87.62 93 PHE A CA 1
ATOM 743 C C . PHE A 1 93 ? -6.437 0.283 24.299 1.00 87.62 93 PHE A C 1
ATOM 745 O O . PHE A 1 93 ? -6.171 0.869 23.241 1.00 87.62 93 PHE A O 1
ATOM 752 N N . ARG A 1 94 ? -5.742 0.521 25.417 1.00 88.50 94 ARG A N 1
ATOM 753 C CA 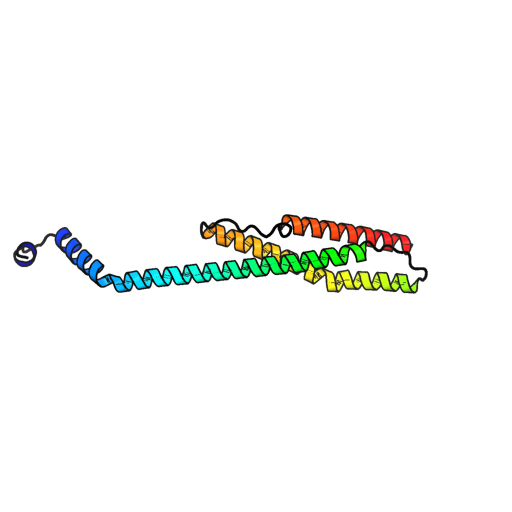. ARG A 1 94 ? -4.543 1.375 25.451 1.00 88.50 94 ARG A CA 1
ATOM 754 C C . ARG A 1 94 ? -3.393 0.739 24.679 1.00 88.50 94 ARG A C 1
ATOM 756 O O . ARG A 1 94 ? -2.760 1.432 23.881 1.00 88.50 94 ARG A O 1
ATOM 763 N N . ASP A 1 95 ? -3.167 -0.556 24.863 1.00 91.94 95 ASP A N 1
ATOM 764 C CA . ASP A 1 95 ? -2.140 -1.316 24.150 1.00 91.94 95 ASP A CA 1
ATOM 765 C C . ASP A 1 95 ? -2.445 -1.390 22.656 1.00 91.94 95 ASP A C 1
ATOM 767 O O . ASP A 1 95 ? -1.567 -1.145 21.824 1.00 91.94 95 ASP A O 1
ATOM 771 N N . TYR A 1 96 ? -3.713 -1.590 22.295 1.00 90.81 96 TYR A N 1
ATOM 772 C CA . TYR A 1 96 ? -4.178 -1.471 20.919 1.00 90.81 96 TYR A CA 1
ATOM 773 C C . TYR A 1 96 ? -3.808 -0.112 20.300 1.00 90.81 96 TYR A C 1
ATOM 775 O O . TYR A 1 96 ? -3.154 -0.068 19.254 1.00 90.81 96 TYR A O 1
ATOM 783 N N . ARG A 1 97 ? -4.144 1.007 20.961 1.00 88.94 97 ARG A N 1
ATOM 784 C CA . ARG A 1 97 ? -3.844 2.357 20.447 1.00 88.94 97 ARG A CA 1
ATOM 785 C C . ARG A 1 97 ? -2.350 2.674 20.398 1.00 88.94 97 ARG A C 1
ATOM 787 O O . ARG A 1 97 ? -1.926 3.411 19.510 1.00 88.94 97 ARG A O 1
ATOM 794 N N . ARG A 1 98 ? -1.558 2.153 21.335 1.00 90.44 98 ARG A N 1
ATOM 795 C CA . ARG A 1 98 ? -0.131 2.483 21.465 1.00 90.44 98 ARG A CA 1
ATOM 796 C C . ARG A 1 98 ? 0.781 1.582 20.639 1.00 90.44 98 ARG A C 1
ATOM 798 O O . ARG A 1 98 ? 1.810 2.056 20.168 1.00 90.44 98 ARG A O 1
ATOM 805 N N . LEU A 1 99 ? 0.440 0.305 20.496 1.00 90.62 99 LEU A N 1
ATOM 806 C CA . LEU A 1 99 ? 1.322 -0.705 19.913 1.00 90.62 99 LEU A CA 1
ATOM 807 C C . LEU A 1 99 ? 0.791 -1.239 18.581 1.00 90.62 99 LEU A C 1
ATOM 809 O O . LEU A 1 99 ? 1.551 -1.364 17.625 1.00 90.62 99 LEU A O 1
ATOM 813 N N . HIS A 1 100 ? -0.509 -1.531 18.501 1.00 89.06 100 HIS A N 1
ATOM 814 C CA . HIS A 1 100 ? -1.086 -2.231 17.351 1.00 89.06 100 HIS A CA 1
ATOM 815 C C . HIS A 1 100 ? -1.581 -1.293 16.244 1.00 89.06 100 HIS A C 1
ATOM 817 O O . HIS A 1 100 ? -1.412 -1.605 15.068 1.00 89.06 100 HIS A O 1
ATOM 823 N N . LYS A 1 101 ? -2.149 -0.132 16.589 1.00 89.62 101 LYS A N 1
ATOM 824 C CA . LYS A 1 101 ? -2.651 0.852 15.618 1.00 89.62 101 LYS A CA 1
ATOM 825 C C . LYS A 1 101 ? -1.542 1.601 14.853 1.00 89.62 101 LYS A C 1
ATOM 827 O O . LYS A 1 101 ? -1.667 1.719 13.633 1.00 89.62 101 LYS A O 1
ATOM 832 N N . PRO A 1 102 ? -0.452 2.090 15.484 1.00 92.56 102 PRO A N 1
ATOM 833 C CA . PRO A 1 102 ? 0.581 2.856 14.781 1.00 92.56 102 PRO A CA 1
ATOM 834 C C . PRO A 1 102 ? 1.216 2.158 13.565 1.00 92.56 102 PRO A C 1
ATOM 836 O O . PRO A 1 102 ? 1.295 2.806 12.518 1.00 92.56 102 PRO A O 1
ATOM 839 N N . PRO A 1 103 ? 1.607 0.864 13.614 1.00 93.06 103 PRO A N 1
ATOM 840 C CA . PRO A 1 103 ? 2.146 0.197 12.428 1.00 93.06 103 PRO A CA 1
ATOM 841 C C . PRO A 1 103 ? 1.109 0.093 11.302 1.00 93.06 103 PRO A C 1
ATOM 843 O O . PRO A 1 103 ? 1.466 0.213 10.136 1.00 93.06 103 PRO A O 1
ATOM 846 N N . LYS A 1 104 ? -0.187 -0.030 11.620 1.00 92.56 104 LYS A N 1
ATOM 847 C CA . LYS A 1 104 ? -1.261 -0.084 10.613 1.00 92.56 104 LYS A CA 1
ATOM 848 C C . LYS A 1 104 ? -1.530 1.257 9.940 1.00 92.56 104 LYS A C 1
ATOM 850 O O . LYS A 1 104 ? -1.798 1.295 8.742 1.00 92.56 104 LYS A O 1
ATOM 855 N N . VAL A 1 105 ? -1.367 2.363 10.666 1.00 92.38 105 VAL A N 1
ATOM 856 C CA . VAL A 1 105 ? -1.365 3.711 10.069 1.00 92.38 105 VAL A CA 1
ATOM 857 C C . VAL A 1 105 ? -0.189 3.866 9.101 1.00 92.38 105 VAL A C 1
ATOM 859 O O . VAL A 1 105 ? -0.351 4.421 8.013 1.00 92.38 105 VAL A O 1
ATOM 862 N N . GLN A 1 106 ? 0.987 3.350 9.470 1.00 92.62 106 GLN A N 1
ATOM 863 C CA . GLN A 1 106 ? 2.158 3.370 8.598 1.00 92.62 106 GLN A CA 1
ATOM 864 C C . GLN A 1 106 ? 1.951 2.508 7.344 1.00 92.62 106 GLN A C 1
ATOM 866 O O . GLN A 1 106 ? 2.258 2.973 6.251 1.00 92.62 106 GLN A O 1
ATOM 871 N N . GLU A 1 107 ? 1.385 1.304 7.475 1.00 91.88 107 GLU A N 1
ATOM 872 C CA . GLU A 1 107 ? 1.027 0.443 6.337 1.00 91.88 107 GLU A CA 1
ATOM 873 C C . GLU A 1 107 ? 0.040 1.138 5.386 1.00 91.88 107 GLU A C 1
ATOM 875 O O . GLU A 1 107 ? 0.262 1.138 4.175 1.00 91.88 107 GLU A O 1
ATOM 880 N N . LYS A 1 108 ? -0.998 1.805 5.917 1.00 90.94 108 LYS A N 1
ATOM 881 C CA . LYS A 1 108 ? -1.931 2.612 5.113 1.00 90.94 108 LYS A CA 1
ATOM 882 C C . LYS A 1 108 ? -1.203 3.715 4.335 1.00 90.94 108 LYS A C 1
ATOM 884 O O . LYS A 1 108 ? -1.415 3.866 3.135 1.00 90.94 108 LYS A O 1
ATOM 889 N N . CYS A 1 109 ? -0.331 4.470 5.002 1.00 93.00 109 CYS A N 1
ATOM 890 C CA . CYS A 1 109 ? 0.450 5.529 4.361 1.00 93.00 109 CYS A CA 1
ATOM 891 C C . CYS A 1 109 ? 1.379 4.964 3.272 1.00 93.00 109 CYS A C 1
ATOM 893 O O . CYS A 1 109 ? 1.438 5.486 2.159 1.00 93.00 109 CYS A O 1
ATOM 895 N N . GLN A 1 110 ? 2.058 3.848 3.554 1.00 91.56 110 GLN A N 1
ATOM 896 C CA . GLN A 1 110 ? 2.933 3.175 2.595 1.00 91.56 110 GLN A CA 1
ATOM 897 C C . GLN A 1 110 ? 2.166 2.696 1.359 1.00 91.56 110 GLN A C 1
ATOM 899 O O . GLN A 1 110 ? 2.660 2.814 0.239 1.00 91.56 110 GLN A O 1
ATOM 904 N N . LEU A 1 111 ? 0.947 2.196 1.546 1.00 92.38 111 LEU A N 1
ATOM 905 C CA . LEU A 1 111 ? 0.075 1.771 0.461 1.00 92.38 111 LEU A CA 1
ATOM 906 C C . LEU A 1 111 ? -0.287 2.937 -0.472 1.00 92.38 111 LEU A C 1
ATOM 908 O O . LEU A 1 111 ? -0.196 2.803 -1.695 1.00 92.38 111 LEU A O 1
ATOM 912 N N . GLU A 1 112 ? -0.628 4.099 0.088 1.00 90.38 112 GLU A N 1
ATOM 913 C CA . GLU A 1 112 ? -0.892 5.318 -0.686 1.00 90.38 112 GLU A CA 1
ATOM 914 C C . GLU A 1 112 ? 0.362 5.808 -1.429 1.00 90.38 112 GLU A C 1
ATOM 916 O O . GLU A 1 112 ? 0.282 6.220 -2.590 1.00 90.38 112 GLU A O 1
ATOM 921 N N . ILE A 1 113 ? 1.538 5.724 -0.797 1.00 91.06 113 ILE A N 1
ATOM 922 C CA . ILE A 1 113 ? 2.824 6.056 -1.428 1.00 91.06 113 ILE A CA 1
ATOM 923 C C . ILE A 1 113 ? 3.114 5.117 -2.604 1.00 91.06 113 ILE A C 1
ATOM 925 O O . ILE A 1 113 ? 3.471 5.5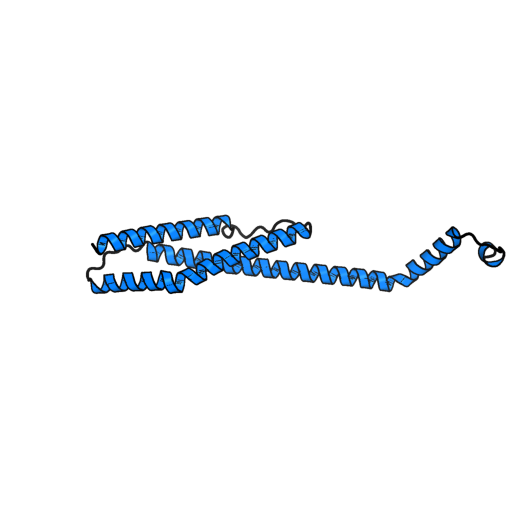94 -3.687 1.00 91.06 113 ILE A O 1
ATOM 929 N N . ASN A 1 114 ? 2.943 3.806 -2.421 1.00 89.56 114 ASN A N 1
ATOM 930 C CA . ASN A 1 114 ? 3.163 2.806 -3.467 1.00 89.56 114 ASN A CA 1
ATOM 931 C C . ASN A 1 114 ? 2.253 3.078 -4.668 1.00 89.56 114 ASN A C 1
ATOM 933 O O . ASN A 1 114 ? 2.734 3.149 -5.800 1.00 89.56 114 ASN A O 1
ATOM 937 N N . PHE A 1 115 ? 0.966 3.333 -4.420 1.00 90.00 115 PHE A N 1
ATOM 938 C CA . PHE A 1 115 ? 0.003 3.667 -5.467 1.00 90.00 115 PHE A CA 1
ATOM 939 C C . PHE A 1 115 ? 0.389 4.938 -6.233 1.00 90.00 115 PHE A C 1
ATOM 941 O O . PHE A 1 115 ? 0.480 4.923 -7.461 1.00 90.00 115 PHE A O 1
ATOM 948 N N . ASN A 1 116 ? 0.684 6.033 -5.526 1.00 90.06 116 ASN A N 1
ATOM 949 C CA . ASN A 1 116 ? 1.058 7.307 -6.148 1.00 90.06 116 ASN A CA 1
ATOM 950 C C . ASN A 1 116 ? 2.358 7.209 -6.958 1.00 90.06 116 ASN A C 1
ATOM 952 O O . ASN A 1 116 ? 2.474 7.790 -8.047 1.00 90.06 116 ASN A O 1
ATOM 956 N N . THR A 1 117 ? 3.330 6.457 -6.439 1.00 90.19 117 THR A N 1
ATOM 957 C CA . THR A 1 117 ? 4.602 6.188 -7.115 1.00 90.19 117 THR A CA 1
ATOM 958 C C . THR A 1 117 ? 4.358 5.421 -8.406 1.00 90.19 117 THR A C 1
ATOM 960 O O . THR A 1 117 ? 4.823 5.837 -9.469 1.00 90.19 117 THR A O 1
ATOM 963 N N . LEU A 1 118 ? 3.582 4.341 -8.338 1.00 88.88 118 LEU A N 1
ATOM 964 C CA . LEU A 1 118 ? 3.292 3.490 -9.480 1.00 88.88 118 LEU A CA 1
ATOM 965 C C . LEU A 1 118 ? 2.478 4.234 -10.551 1.00 88.88 118 LEU A C 1
ATOM 967 O O . LEU A 1 118 ? 2.832 4.210 -11.730 1.00 88.88 118 LEU A O 1
ATOM 971 N N . GLN A 1 119 ? 1.472 5.006 -10.140 1.00 88.19 119 GLN A N 1
ATOM 972 C CA . GLN A 1 119 ? 0.680 5.851 -11.033 1.00 88.19 119 GLN A CA 1
ATOM 973 C C . GLN A 1 119 ? 1.550 6.891 -11.758 1.00 88.19 119 GLN A C 1
ATOM 975 O O . GLN A 1 119 ? 1.386 7.134 -12.956 1.00 88.19 119 GLN A O 1
ATOM 980 N N . THR A 1 120 ? 2.511 7.491 -11.049 1.00 89.00 120 THR A N 1
ATOM 981 C CA . THR A 1 120 ? 3.461 8.443 -11.638 1.00 89.00 120 THR A CA 1
ATOM 982 C C . THR A 1 120 ? 4.426 7.755 -12.604 1.00 89.00 120 THR A C 1
ATOM 984 O O . THR A 1 120 ? 4.614 8.255 -13.715 1.00 89.00 120 THR A O 1
ATOM 987 N N . LYS A 1 121 ? 4.991 6.594 -12.237 1.00 86.00 121 LYS A N 1
ATOM 988 C CA . LYS A 1 121 ? 5.878 5.802 -13.110 1.00 86.00 121 LYS A CA 1
ATOM 989 C C . LYS A 1 121 ? 5.179 5.384 -14.411 1.00 86.00 121 LYS A C 1
ATOM 991 O O . LYS A 1 121 ? 5.760 5.522 -15.492 1.00 86.00 121 LYS A O 1
ATOM 996 N N . LEU A 1 122 ? 3.929 4.925 -14.328 1.00 85.62 122 LEU A N 1
ATOM 997 C CA . LEU A 1 122 ? 3.137 4.512 -15.491 1.00 85.62 122 LEU A CA 1
ATOM 998 C C . LEU A 1 122 ? 2.798 5.700 -16.396 1.00 85.62 122 LEU A C 1
ATOM 1000 O O . LEU A 1 122 ? 2.998 5.611 -17.609 1.00 85.62 122 LEU A O 1
ATOM 1004 N N . ARG A 1 123 ? 2.413 6.843 -15.811 1.00 88.56 123 ARG A N 1
ATOM 1005 C CA . ARG A 1 123 ? 2.162 8.088 -16.554 1.00 88.56 123 ARG A CA 1
ATOM 1006 C C . ARG A 1 123 ? 3.397 8.561 -17.320 1.00 88.56 123 ARG A C 1
ATOM 1008 O O . ARG A 1 123 ? 3.293 8.860 -18.504 1.00 88.56 123 ARG A O 1
ATOM 1015 N N . LEU A 1 124 ? 4.565 8.602 -16.673 1.00 85.75 124 LEU A N 1
ATOM 1016 C CA . LEU A 1 124 ? 5.823 9.009 -17.319 1.00 85.75 124 LEU A CA 1
ATOM 1017 C C . LEU A 1 124 ? 6.230 8.067 -18.461 1.00 85.75 124 LEU A C 1
ATOM 1019 O O . LEU A 1 124 ? 6.875 8.494 -19.415 1.00 85.75 124 LEU A O 1
ATOM 1023 N N . SER A 1 125 ? 5.831 6.799 -18.377 1.00 82.56 125 SER A N 1
ATOM 1024 C CA . SER A 1 125 ? 6.123 5.778 -19.385 1.00 82.56 125 SER A CA 1
ATOM 1025 C C . SER A 1 125 ? 5.053 5.676 -20.482 1.00 82.56 125 SER A C 1
ATOM 1027 O O . SER A 1 125 ? 5.144 4.772 -21.311 1.00 82.56 125 SER A O 1
ATOM 1029 N N . ASN A 1 126 ? 4.038 6.555 -20.487 1.00 82.00 126 ASN A N 1
ATOM 1030 C CA . ASN A 1 126 ? 2.849 6.471 -21.351 1.00 82.00 126 ASN A CA 1
ATOM 1031 C C . ASN A 1 126 ? 2.167 5.086 -21.319 1.00 82.00 126 ASN A C 1
ATOM 1033 O O . ASN A 1 126 ? 1.641 4.612 -22.326 1.00 82.00 126 ASN A O 1
ATOM 1037 N N . ARG A 1 127 ? 2.205 4.416 -20.161 1.00 81.00 127 ARG A N 1
ATOM 1038 C CA . ARG A 1 127 ? 1.543 3.129 -19.917 1.00 81.00 127 ARG A CA 1
ATOM 1039 C C . ARG A 1 127 ? 0.177 3.359 -19.256 1.00 81.00 127 ARG A C 1
ATOM 1041 O O . ARG A 1 127 ? -0.008 4.390 -18.603 1.00 81.00 127 ARG A O 1
ATOM 1048 N N . PRO A 1 128 ? -0.784 2.430 -19.415 1.00 79.81 128 PRO A N 1
ATOM 1049 C CA . PRO A 1 128 ? -2.076 2.529 -18.746 1.00 79.81 128 PRO A CA 1
ATOM 1050 C C . PRO A 1 128 ? -1.912 2.615 -17.225 1.00 79.81 128 PRO A C 1
ATOM 1052 O O . PRO A 1 128 ? -0.960 2.078 -16.661 1.00 79.81 128 PRO A O 1
ATOM 1055 N N . ALA A 1 129 ? -2.848 3.316 -16.584 1.00 79.81 129 ALA A N 1
ATOM 1056 C CA . ALA A 1 129 ? -2.920 3.436 -15.134 1.00 79.81 129 ALA A CA 1
ATOM 1057 C C . ALA A 1 129 ? -3.043 2.060 -14.474 1.00 79.81 129 ALA A C 1
ATOM 1059 O O . ALA A 1 129 ? -3.691 1.162 -15.013 1.00 79.81 129 ALA A O 1
ATOM 1060 N N . PHE A 1 130 ? -2.459 1.920 -13.289 1.00 80.31 130 PHE A N 1
ATOM 1061 C CA . PHE A 1 130 ? -2.675 0.724 -12.493 1.00 80.31 130 PHE A CA 1
ATOM 1062 C C . PHE A 1 130 ? -4.044 0.772 -11.852 1.00 80.31 130 PHE A C 1
ATOM 1064 O O . PHE A 1 130 ? -4.438 1.776 -11.257 1.00 80.31 130 PHE A O 1
ATOM 1071 N N . MET A 1 131 ? -4.746 -0.343 -11.967 1.00 82.25 131 MET A N 1
ATOM 1072 C CA . MET A 1 131 ? -6.041 -0.536 -11.358 1.00 82.25 131 MET A CA 1
ATOM 1073 C C . MET A 1 131 ? -5.937 -1.774 -10.465 1.00 82.25 131 MET A C 1
ATOM 1075 O O . MET A 1 131 ? -5.756 -2.872 -10.995 1.00 82.25 131 MET A O 1
ATOM 1079 N N . PRO A 1 132 ? -5.968 -1.605 -9.130 1.00 81.88 132 PRO A N 1
ATOM 1080 C CA . PRO A 1 132 ? -5.962 -2.729 -8.205 1.00 81.88 132 PRO A CA 1
ATOM 1081 C C . PRO A 1 132 ? -7.162 -3.655 -8.407 1.00 81.88 132 PRO A C 1
ATOM 1083 O O . PRO A 1 132 ? -8.192 -3.236 -8.940 1.00 81.88 132 PRO A O 1
ATOM 1086 N N . SER A 1 133 ? -7.052 -4.885 -7.901 1.00 82.94 133 SER A N 1
ATOM 1087 C CA . SER A 1 133 ? -8.179 -5.817 -7.804 1.00 82.94 133 SER A CA 1
ATOM 1088 C C . SER A 1 133 ? -9.397 -5.194 -7.097 1.00 82.94 133 SER A C 1
ATOM 1090 O O . SER A 1 133 ? -9.253 -4.363 -6.195 1.00 82.94 133 SER A O 1
ATOM 1092 N N . GLU A 1 134 ? -10.603 -5.617 -7.485 1.00 76.94 134 GLU A N 1
ATOM 1093 C CA . GLU A 1 134 ? -11.864 -5.133 -6.906 1.00 76.94 134 GLU A CA 1
ATOM 1094 C C . GLU A 1 134 ? -11.875 -5.289 -5.373 1.00 76.94 134 GLU A C 1
ATOM 1096 O O . GLU A 1 134 ? -11.482 -6.326 -4.832 1.00 76.94 134 GLU A O 1
ATOM 1101 N N . GLY A 1 135 ? -12.279 -4.235 -4.656 1.00 78.62 135 GLY A N 1
ATOM 1102 C CA . GLY A 1 135 ? -12.274 -4.200 -3.190 1.00 78.62 135 GLY A CA 1
ATOM 1103 C C . GLY A 1 135 ? 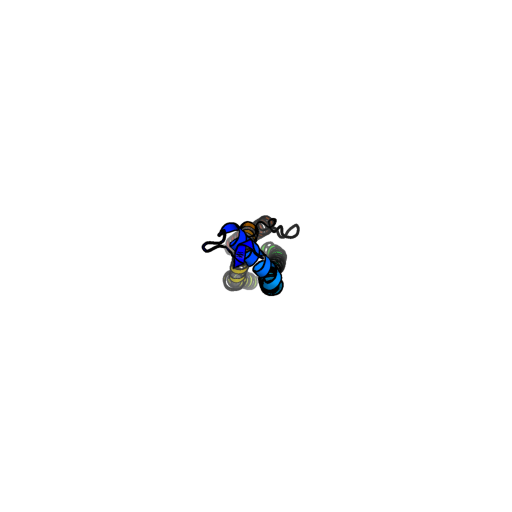-10.917 -3.883 -2.549 1.00 78.62 135 GLY A C 1
ATOM 1104 O O . GLY A 1 135 ? -10.845 -3.766 -1.326 1.00 78.62 135 GLY A O 1
ATOM 1105 N N . LYS A 1 136 ? -9.846 -3.732 -3.342 1.00 85.31 136 LYS A N 1
ATOM 1106 C CA . LYS A 1 136 ? -8.514 -3.278 -2.897 1.00 85.31 136 LYS A CA 1
ATOM 1107 C C . LYS A 1 136 ? -8.169 -1.880 -3.414 1.00 85.31 136 LYS A C 1
ATOM 1109 O O . LYS A 1 136 ? -6.997 -1.491 -3.419 1.00 85.31 136 LYS A O 1
ATOM 1114 N N . MET A 1 137 ? -9.152 -1.113 -3.8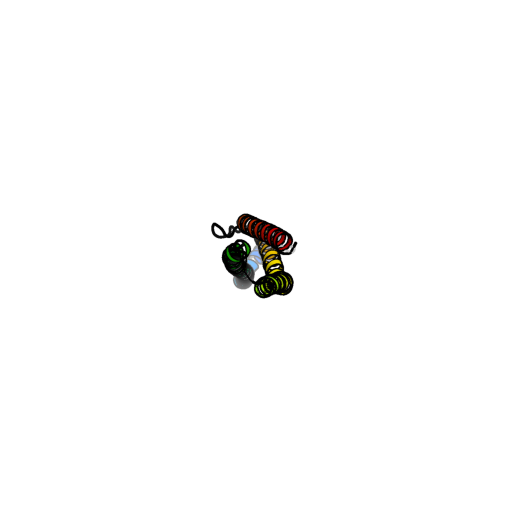85 1.00 87.88 137 MET A N 1
ATOM 1115 C CA . MET A 1 137 ? -8.894 0.260 -4.314 1.00 87.88 137 MET A CA 1
ATOM 1116 C C . MET A 1 137 ? -8.524 1.127 -3.109 1.00 87.88 137 MET A C 1
ATOM 1118 O O . MET A 1 137 ? -8.999 0.907 -1.995 1.00 87.88 137 MET A O 1
ATOM 1122 N N . VAL A 1 138 ? -7.716 2.166 -3.335 1.00 87.31 138 VAL A N 1
ATOM 1123 C CA . VAL A 1 138 ? -7.358 3.138 -2.286 1.00 87.31 138 VAL A CA 1
ATOM 1124 C C . VAL A 1 138 ? -8.613 3.763 -1.658 1.00 87.31 138 VAL A C 1
ATOM 1126 O O . VAL A 1 138 ? -8.635 4.039 -0.460 1.00 87.31 138 VAL A O 1
ATOM 1129 N N . SER A 1 139 ? -9.687 3.941 -2.435 1.00 87.44 139 SER A N 1
ATOM 1130 C CA . SER A 1 139 ? -10.996 4.371 -1.929 1.00 87.44 139 SER A CA 1
ATOM 1131 C C . SER A 1 139 ? -11.616 3.359 -0.966 1.00 87.44 139 SER A C 1
ATOM 1133 O O . SER A 1 139 ? -12.087 3.747 0.099 1.00 87.44 139 SER A O 1
ATOM 1135 N N . ASP A 1 140 ? -11.583 2.069 -1.302 1.00 89.62 140 ASP A N 1
ATOM 1136 C CA . ASP A 1 140 ? -12.174 1.000 -0.490 1.00 89.62 140 ASP A CA 1
ATOM 1137 C C . ASP A 1 140 ? -11.428 0.847 0.835 1.00 89.62 140 ASP A C 1
ATOM 1139 O O . ASP A 1 140 ? -12.043 0.714 1.891 1.00 89.62 140 ASP A O 1
ATOM 1143 N N . ILE A 1 141 ? -10.099 0.951 0.791 1.00 91.06 141 ILE A N 1
ATOM 1144 C CA . ILE A 1 141 ? -9.236 0.928 1.975 1.00 91.06 141 ILE A CA 1
ATOM 1145 C C . ILE A 1 141 ? -9.525 2.134 2.868 1.00 91.06 141 ILE A C 1
ATOM 1147 O O . ILE A 1 141 ? -9.634 1.986 4.084 1.00 91.06 141 ILE A O 1
ATOM 1151 N N . ASN A 1 142 ? -9.700 3.322 2.284 1.00 91.38 142 ASN A N 1
ATOM 1152 C CA . ASN A 1 142 ? -10.073 4.515 3.039 1.00 91.38 142 ASN A CA 1
ATOM 1153 C C . ASN A 1 142 ? -11.461 4.394 3.678 1.00 91.38 142 ASN A C 1
ATOM 1155 O O . ASN A 1 142 ? -11.625 4.766 4.840 1.00 91.38 142 ASN A O 1
ATOM 1159 N N . ASN A 1 143 ? -12.431 3.814 2.972 1.00 92.81 143 ASN A N 1
ATOM 1160 C CA . ASN A 1 143 ? -13.762 3.550 3.514 1.00 92.81 143 ASN A CA 1
ATOM 1161 C C . ASN A 1 143 ? -13.711 2.536 4.669 1.00 92.81 143 ASN A C 1
ATOM 1163 O O . ASN A 1 143 ? -14.285 2.783 5.729 1.00 92.81 143 ASN A O 1
ATOM 1167 N N . ALA A 1 144 ? -12.980 1.429 4.505 1.00 92.56 144 ALA A N 1
ATOM 1168 C CA . ALA A 1 144 ? -12.791 0.427 5.556 1.00 92.56 144 ALA A CA 1
ATOM 1169 C C . ALA A 1 144 ? -12.093 1.022 6.790 1.00 92.56 144 ALA A C 1
ATOM 1171 O O . ALA A 1 144 ? -12.496 0.763 7.924 1.00 92.56 144 ALA A O 1
ATOM 1172 N N . TRP A 1 145 ? -11.080 1.864 6.571 1.00 93.81 145 TRP A N 1
ATOM 1173 C CA . TRP A 1 145 ? -10.379 2.576 7.635 1.00 93.81 145 TRP A CA 1
ATOM 1174 C C . TRP A 1 145 ? -11.294 3.559 8.376 1.00 93.81 145 TRP A C 1
ATOM 1176 O O . TRP A 1 145 ? -11.275 3.613 9.601 1.00 93.81 145 TRP A O 1
ATOM 1186 N N . SER A 1 146 ? -12.142 4.300 7.658 1.00 93.44 146 SER A N 1
ATOM 1187 C CA . SER A 1 146 ? -13.131 5.188 8.280 1.00 93.44 146 SER A CA 1
ATOM 1188 C C . SER A 1 146 ? -14.144 4.412 9.131 1.00 93.44 146 SER A C 1
ATOM 1190 O O . SER A 1 146 ? -14.477 4.850 10.233 1.00 93.44 146 SER A O 1
ATOM 1192 N N . GLY A 1 147 ? -14.575 3.230 8.675 1.00 92.50 147 GLY A N 1
ATOM 1193 C CA . GLY A 1 147 ? -15.418 2.327 9.465 1.00 92.50 147 GLY A CA 1
ATOM 1194 C C . GLY A 1 147 ? -14.741 1.854 10.756 1.00 92.50 147 GLY A C 1
ATOM 1195 O O . GLY A 1 147 ? -15.369 1.847 11.814 1.00 92.50 147 GLY A O 1
ATOM 1196 N N . LEU A 1 148 ? -13.443 1.537 10.702 1.00 92.38 148 LEU A N 1
ATOM 1197 C CA . LEU A 1 148 ? -12.652 1.215 11.893 1.00 92.38 148 LEU A CA 1
ATOM 1198 C C . LEU A 1 148 ? -12.613 2.387 12.883 1.00 92.38 148 LEU A C 1
ATOM 1200 O O . LEU A 1 148 ? -12.869 2.192 14.067 1.00 92.38 148 LEU A O 1
ATOM 1204 N N . GLU A 1 149 ? -12.327 3.604 12.415 1.00 91.44 149 GLU A N 1
ATOM 1205 C CA . GLU A 1 149 ? -12.286 4.799 13.272 1.00 91.44 149 GLU A CA 1
ATOM 1206 C C . GLU A 1 149 ? -13.644 5.091 13.925 1.00 91.44 149 GLU A C 1
ATOM 1208 O O . GLU A 1 149 ? -13.707 5.500 15.087 1.00 91.44 149 GLU A O 1
ATOM 1213 N N . GLN A 1 150 ? -14.745 4.833 13.216 1.00 92.19 150 GLN A N 1
ATOM 1214 C CA . GLN A 1 150 ? -16.089 4.948 13.776 1.00 92.19 150 GLN A CA 1
ATOM 1215 C C . GLN A 1 150 ? -16.347 3.901 14.870 1.00 92.19 150 GLN A C 1
ATOM 1217 O O . GLN A 1 150 ? -16.901 4.239 15.921 1.00 92.19 150 GLN A O 1
ATOM 1222 N N . ALA A 1 151 ? -15.924 2.651 14.654 1.00 90.44 151 ALA A N 1
ATOM 1223 C CA . ALA A 1 151 ? -16.024 1.591 15.654 1.00 90.44 151 ALA A CA 1
ATOM 1224 C C . ALA A 1 151 ? -15.187 1.914 16.904 1.00 90.44 151 ALA A C 1
ATOM 1226 O O . ALA A 1 151 ? -15.688 1.787 18.022 1.00 90.44 151 ALA A O 1
ATOM 1227 N N . GLU A 1 152 ? -13.959 2.413 16.727 1.00 89.69 152 GLU A N 1
ATOM 1228 C CA . GLU A 1 152 ? 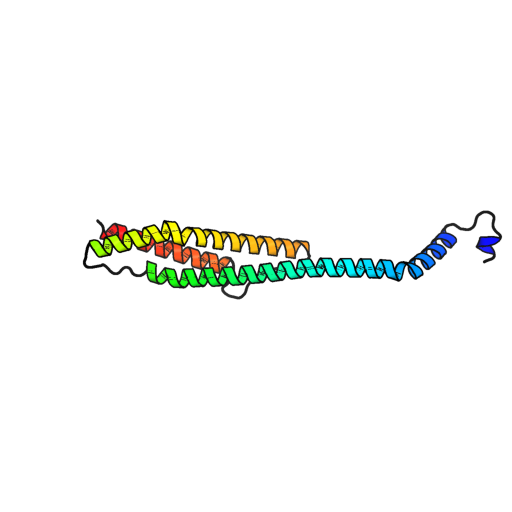-13.089 2.856 17.824 1.00 89.69 152 GLU A CA 1
ATOM 1229 C C . GLU A 1 152 ? -13.725 3.975 18.645 1.00 89.69 152 GLU A C 1
ATOM 1231 O O . GLU A 1 152 ? -13.739 3.903 19.874 1.00 89.69 152 GLU A O 1
ATOM 1236 N N . LYS A 1 153 ? -14.284 4.992 17.977 1.00 89.19 153 LYS A N 1
ATOM 1237 C CA . LYS A 1 153 ? -14.950 6.107 18.655 1.00 89.19 153 LYS A CA 1
ATOM 1238 C C . LYS A 1 153 ? -16.139 5.623 19.482 1.00 89.19 153 LYS A C 1
ATOM 1240 O O . LYS A 1 153 ? -16.280 6.005 20.638 1.00 89.19 153 LYS A O 1
ATOM 1245 N N . GLY A 1 154 ? -16.970 4.749 18.913 1.00 88.31 154 GLY A N 1
ATOM 1246 C CA . GLY A 1 154 ? -18.114 4.190 19.629 1.00 88.31 154 GLY A CA 1
ATOM 1247 C C . GLY A 1 154 ? -17.719 3.283 20.801 1.00 88.31 154 GLY A C 1
ATOM 1248 O O . GLY A 1 154 ? -18.429 3.246 21.804 1.00 88.31 154 GLY A O 1
ATOM 1249 N N . TYR A 1 155 ? -16.592 2.571 20.702 1.00 87.19 155 TYR A N 1
ATOM 1250 C CA . TYR A 1 155 ? -16.047 1.776 21.806 1.00 87.19 155 TYR A CA 1
ATOM 1251 C C . TYR A 1 155 ? -15.480 2.659 22.925 1.00 87.19 155 TYR A C 1
ATOM 1253 O O . TYR A 1 155 ? -15.726 2.399 24.100 1.00 87.19 155 TYR A O 1
ATOM 1261 N N . GLU A 1 156 ? -14.778 3.741 22.576 1.00 85.69 156 GLU A N 1
ATOM 1262 C CA . GLU A 1 156 ? -14.279 4.722 23.543 1.00 85.69 156 GLU A CA 1
ATOM 1263 C C . GLU A 1 156 ? -15.423 5.434 24.279 1.00 85.69 156 GLU A C 1
ATOM 1265 O O . GLU A 1 156 ? -15.381 5.547 25.502 1.00 85.69 156 GLU A O 1
ATOM 1270 N N . GLU A 1 157 ? -16.474 5.852 23.569 1.00 87.62 157 GLU A N 1
ATOM 1271 C CA . GLU A 1 157 ? -17.676 6.435 24.179 1.00 87.62 157 GLU A CA 1
ATOM 1272 C C . GLU A 1 157 ? -18.370 5.453 25.135 1.00 87.62 157 GLU A C 1
ATOM 1274 O O . GLU A 1 157 ? -18.789 5.844 26.224 1.00 87.62 157 GLU A O 1
ATOM 1279 N N . TRP A 1 158 ? -18.468 4.174 24.760 1.00 87.31 158 TRP A N 1
ATOM 1280 C CA . TRP A 1 158 ? -19.026 3.137 25.628 1.00 87.31 158 TRP A CA 1
ATOM 1281 C C . TRP A 1 158 ? -18.178 2.921 26.889 1.00 87.31 158 TRP A C 1
ATOM 1283 O O . TRP A 1 158 ? -18.722 2.984 27.990 1.00 87.31 158 TRP A O 1
ATOM 1293 N N . LEU A 1 159 ? -16.855 2.771 26.747 1.00 81.94 159 LEU A N 1
ATOM 1294 C CA . LEU A 1 159 ? -15.933 2.649 27.882 1.00 81.94 159 LEU A CA 1
ATOM 1295 C C . LEU A 1 159 ? -16.042 3.848 28.834 1.00 81.94 159 LEU A C 1
ATOM 1297 O O . LEU A 1 159 ? -16.041 3.672 30.047 1.00 81.94 159 LEU A O 1
ATOM 1301 N N . LEU A 1 160 ? -16.150 5.072 28.310 1.00 81.44 160 LEU A N 1
ATOM 1302 C CA . LEU A 1 160 ? -16.279 6.277 29.136 1.00 81.44 160 LEU A CA 1
ATOM 1303 C C . LEU A 1 160 ? -17.614 6.352 29.888 1.00 81.44 160 LEU A C 1
ATOM 1305 O O . LEU A 1 160 ? -17.645 6.879 30.998 1.00 81.44 160 LEU A O 1
ATOM 1309 N N . ASN A 1 161 ? -18.700 5.855 29.292 1.00 80.88 161 ASN A N 1
ATOM 1310 C CA . ASN A 1 161 ? -20.018 5.838 29.925 1.00 80.88 161 ASN A CA 1
ATOM 1311 C C . ASN A 1 161 ? -20.136 4.764 31.008 1.00 80.88 161 ASN A C 1
ATOM 1313 O O . ASN A 1 161 ? -20.792 5.007 32.011 1.00 80.88 161 ASN A O 1
ATOM 1317 N N . ASP A 1 162 ? -19.511 3.604 30.810 1.00 70.56 162 ASP A N 1
ATOM 1318 C CA . ASP A 1 162 ? -19.604 2.472 31.737 1.00 70.56 162 ASP A CA 1
ATOM 1319 C C . ASP A 1 162 ? -18.666 2.658 32.958 1.00 70.56 162 ASP A C 1
ATOM 1321 O O . ASP A 1 162 ? -18.945 2.167 34.046 1.00 70.56 162 ASP A O 1
ATOM 1325 N N . ILE A 1 163 ? -17.564 3.417 32.815 1.00 64.38 163 ILE A N 1
ATOM 1326 C CA . ILE A 1 163 ? -16.635 3.753 33.922 1.00 64.38 163 ILE A CA 1
ATOM 1327 C C . ILE A 1 163 ? -17.199 4.847 34.860 1.00 64.38 163 ILE A C 1
ATOM 1329 O O . ILE A 1 163 ? -16.656 5.054 35.950 1.00 64.38 163 ILE A O 1
ATOM 1333 N N . ARG A 1 164 ? -18.244 5.576 34.448 1.00 52.38 164 ARG A N 1
ATOM 1334 C CA . ARG A 1 164 ? -18.785 6.744 35.163 1.00 52.38 164 ARG A CA 1
ATOM 1335 C C . ARG A 1 164 ? -19.884 6.380 36.156 1.00 52.38 164 ARG A C 1
ATOM 1337 O O . ARG A 1 164 ? -19.861 6.981 37.254 1.00 52.38 164 ARG A O 1
#